Protein AF-A0A1L9X8G7-F1 (afdb_monomer_lite)

Sequence (152 aa):
MNAAVVTDSTLQLAQDLVKEVEANWRTSLSERKSDVQTVVYNLAALSSGIFAPPSMKIGLPYNKNLAVTAEGCYLPTKLLLESFANLFQAGHHPVFKTGQFGIYDPKADRGRMSLGQKFNEDKLILLPILPEFACSIRSASTCLPRMSSLGA

Foldseek 3Di:
DPDPVVVVVVVVVVVVVVVVCVVCVVVVCPPPPCDPLNVQLVVVCVVVVHDWCAPVVLPGNIDPVCLVSNVVSVVLVVVLVVVVVVQDDVPDQDADDQQPLHAADPPDDLVPDDPSVVSSNVCNVPVNCVSVVVVVVVVVVVVPPPCPDDDD

Structure (mmCIF, N/CA/C/O backbone):
data_AF-A0A1L9X8G7-F1
#
_entry.id   AF-A0A1L9X8G7-F1
#
loop_
_atom_site.group_PDB
_atom_site.id
_atom_site.type_symbol
_atom_site.label_atom_id
_atom_site.label_alt_id
_atom_site.label_comp_id
_atom_site.label_asym_id
_atom_site.label_entity_id
_atom_site.label_seq_id
_atom_site.pdbx_PDB_ins_code
_atom_site.Cartn_x
_atom_site.Cartn_y
_atom_site.Cartn_z
_atom_site.occupancy
_atom_site.B_iso_or_equiv
_atom_site.auth_seq_id
_atom_site.auth_comp_id
_atom_site.auth_asym_id
_atom_site.auth_atom_id
_atom_site.pdbx_PDB_model_num
ATOM 1 N N . MET A 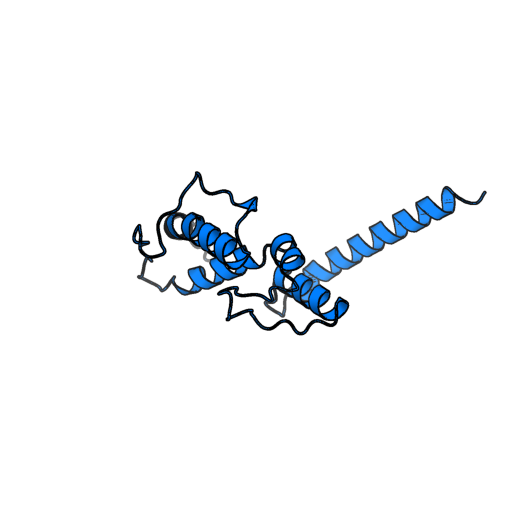1 1 ? 45.427 -10.512 10.188 1.00 50.41 1 MET A N 1
ATOM 2 C CA . MET A 1 1 ? 44.281 -9.568 10.123 1.00 50.41 1 MET A CA 1
ATOM 3 C C . MET A 1 1 ? 43.811 -9.510 8.674 1.00 50.41 1 MET A C 1
ATOM 5 O O . MET A 1 1 ? 44.703 -9.657 7.852 1.00 50.41 1 MET A O 1
ATOM 9 N N . ASN A 1 2 ? 42.502 -9.375 8.361 1.00 55.25 2 ASN A N 1
ATOM 10 C CA . ASN A 1 2 ? 41.996 -8.602 7.184 1.00 55.25 2 ASN A CA 1
ATOM 11 C C . ASN A 1 2 ? 40.632 -8.962 6.548 1.00 55.25 2 ASN A C 1
ATOM 13 O O . ASN A 1 2 ? 40.281 -8.325 5.565 1.00 55.25 2 ASN A O 1
ATOM 17 N N . ALA A 1 3 ? 39.804 -9.866 7.077 1.00 55.62 3 ALA A N 1
ATOM 18 C CA . ALA A 1 3 ? 38.427 -10.010 6.558 1.00 55.62 3 ALA A CA 1
ATOM 19 C C . ALA A 1 3 ? 37.375 -9.705 7.628 1.00 55.62 3 ALA A C 1
ATOM 21 O O . ALA A 1 3 ? 36.616 -8.755 7.487 1.00 55.62 3 ALA A O 1
ATOM 22 N N . ALA A 1 4 ? 37.418 -10.423 8.755 1.00 56.62 4 ALA A N 1
ATOM 23 C CA . ALA A 1 4 ? 36.431 -10.281 9.828 1.00 56.62 4 ALA A CA 1
ATOM 24 C C . ALA A 1 4 ? 36.348 -8.856 10.413 1.00 56.62 4 ALA A C 1
ATOM 26 O O . ALA A 1 4 ? 35.256 -8.333 10.582 1.00 56.62 4 ALA A O 1
ATOM 27 N N . VAL A 1 5 ? 37.491 -8.194 10.639 1.00 59.22 5 VAL A N 1
ATOM 28 C CA . VAL A 1 5 ? 37.543 -6.814 11.173 1.00 59.22 5 VAL A CA 1
ATOM 29 C C . VAL A 1 5 ? 36.962 -5.793 10.183 1.00 59.22 5 VAL A C 1
ATOM 31 O O . VAL A 1 5 ? 36.305 -4.837 10.588 1.00 59.22 5 VAL A O 1
ATOM 34 N N . VAL A 1 6 ? 37.171 -6.008 8.878 1.00 65.00 6 VAL A N 1
ATOM 35 C CA . VAL A 1 6 ? 36.641 -5.136 7.815 1.00 65.00 6 VAL A CA 1
ATOM 36 C C . VAL A 1 6 ? 35.128 -5.318 7.689 1.00 65.00 6 VAL A C 1
ATOM 38 O O . VAL A 1 6 ? 34.400 -4.335 7.561 1.00 65.00 6 VAL A O 1
ATOM 41 N N . THR A 1 7 ? 34.637 -6.557 7.786 1.00 71.88 7 THR A N 1
ATOM 42 C CA . THR A 1 7 ? 33.200 -6.863 7.761 1.00 71.88 7 THR A CA 1
ATOM 43 C C . THR A 1 7 ? 32.470 -6.292 8.974 1.00 71.88 7 THR A C 1
ATOM 45 O O . THR A 1 7 ? 31.405 -5.708 8.804 1.00 71.88 7 THR A O 1
ATOM 48 N N . ASP A 1 8 ? 33.059 -6.390 10.167 1.00 76.06 8 ASP A N 1
ATOM 49 C CA . ASP A 1 8 ? 32.482 -5.855 11.406 1.00 76.06 8 ASP A CA 1
ATOM 50 C C . ASP A 1 8 ? 32.405 -4.321 11.374 1.00 76.06 8 ASP A C 1
ATOM 52 O O . ASP A 1 8 ? 31.355 -3.735 11.625 1.00 76.06 8 ASP A O 1
ATOM 56 N N . SER A 1 9 ? 33.469 -3.664 10.896 1.00 81.25 9 SER A N 1
ATOM 57 C CA . SER A 1 9 ? 33.484 -2.205 10.713 1.00 81.25 9 SER A CA 1
ATOM 58 C C . SER A 1 9 ? 32.465 -1.735 9.665 1.00 81.25 9 SER A C 1
ATOM 60 O O . SER A 1 9 ? 31.823 -0.701 9.834 1.00 81.25 9 SER A O 1
ATOM 62 N N . THR A 1 10 ? 32.283 -2.502 8.583 1.00 79.94 10 THR A N 1
ATOM 63 C CA . THR A 1 10 ? 31.298 -2.189 7.530 1.00 79.94 10 THR A CA 1
ATOM 64 C C . THR A 1 10 ? 29.867 -2.368 8.037 1.00 79.94 10 THR A C 1
ATOM 66 O O . THR A 1 10 ? 28.997 -1.551 7.739 1.00 79.94 10 THR A O 1
ATOM 69 N N . LEU A 1 11 ? 29.619 -3.418 8.823 1.00 79.50 11 LEU A N 1
ATOM 70 C CA . LEU A 1 11 ? 28.320 -3.667 9.439 1.00 79.50 11 LEU A CA 1
ATOM 71 C C . LEU A 1 11 ? 27.980 -2.582 10.464 1.00 79.50 11 LEU A C 1
ATOM 73 O O . LEU A 1 11 ? 26.856 -2.083 10.467 1.00 79.50 11 LEU A O 1
ATOM 77 N N . GLN A 1 12 ? 28.948 -2.188 11.289 1.00 86.25 12 GLN A N 1
ATOM 78 C CA . GLN A 1 12 ? 28.764 -1.138 12.282 1.00 86.25 12 GLN A CA 1
ATOM 79 C C . GLN A 1 12 ? 28.489 0.217 11.622 1.00 86.25 12 GLN A C 1
ATOM 81 O O . GLN A 1 12 ? 27.526 0.884 11.989 1.00 86.25 12 GLN A O 1
ATOM 86 N N . LEU A 1 13 ? 29.220 0.556 10.556 1.00 88.06 13 LEU A N 1
ATOM 87 C CA . LEU A 1 13 ? 28.935 1.740 9.745 1.00 88.06 13 LEU A CA 1
ATOM 88 C C . LEU A 1 13 ? 27.515 1.709 9.160 1.00 88.06 13 LEU A C 1
ATOM 90 O O . LEU A 1 13 ? 26.805 2.709 9.213 1.00 88.06 13 LEU A O 1
ATOM 94 N N . ALA A 1 14 ? 27.077 0.568 8.619 1.00 79.94 14 ALA A N 1
ATOM 95 C CA . ALA A 1 14 ? 25.725 0.435 8.083 1.00 79.94 14 ALA A CA 1
ATOM 96 C C . ALA A 1 14 ? 24.655 0.633 9.172 1.00 79.94 14 ALA A C 1
ATOM 98 O O . ALA A 1 14 ? 23.648 1.298 8.935 1.00 79.94 14 ALA A O 1
ATOM 99 N N . GLN A 1 15 ? 24.877 0.094 10.373 1.00 81.69 15 GLN A N 1
ATOM 100 C CA . GLN A 1 15 ? 23.972 0.273 11.510 1.00 81.69 15 GLN A CA 1
ATOM 101 C C . GLN A 1 15 ? 23.929 1.725 11.993 1.00 81.69 15 GLN A C 1
ATOM 103 O O . GLN A 1 15 ? 22.849 2.229 12.306 1.00 81.69 15 GLN A O 1
ATOM 108 N N . ASP A 1 16 ? 25.075 2.397 12.036 1.00 87.81 16 ASP A N 1
ATOM 109 C CA . ASP A 1 16 ? 25.168 3.787 12.473 1.00 87.81 16 ASP A CA 1
ATOM 110 C C . ASP A 1 16 ? 24.510 4.733 11.459 1.00 87.81 16 ASP A C 1
ATOM 112 O O . ASP A 1 16 ? 23.737 5.602 11.861 1.00 87.81 16 ASP A O 1
ATOM 116 N N . LEU A 1 17 ? 24.677 4.483 10.154 1.00 81.12 17 LEU A N 1
ATOM 117 C CA . LEU A 1 17 ? 23.962 5.205 9.094 1.00 81.12 17 LEU A CA 1
ATOM 118 C C . LEU A 1 17 ? 22.440 5.046 9.214 1.00 81.12 17 LEU A C 1
ATOM 120 O O . LEU A 1 17 ? 21.702 6.021 9.080 1.00 81.12 17 LEU A O 1
ATOM 124 N N . VAL A 1 18 ? 21.949 3.833 9.494 1.00 78.75 18 VAL A N 1
ATOM 125 C CA . VAL A 1 18 ? 20.508 3.595 9.687 1.00 78.75 18 VAL A CA 1
ATOM 126 C C . VAL A 1 18 ? 19.982 4.365 10.901 1.00 78.75 18 VAL A C 1
ATOM 128 O O . VAL A 1 18 ? 18.944 5.020 10.800 1.00 78.75 18 VAL A O 1
ATOM 131 N N . LYS A 1 19 ? 20.702 4.335 12.030 1.00 80.69 19 LYS A N 1
ATOM 132 C CA . LYS A 1 19 ? 20.318 5.064 13.251 1.00 80.69 19 LYS A CA 1
ATOM 133 C C . LYS A 1 19 ? 20.313 6.576 13.044 1.00 80.69 19 LYS A C 1
ATOM 135 O O . LYS A 1 19 ? 19.410 7.252 13.534 1.00 80.69 19 LYS A O 1
ATOM 140 N N . GLU A 1 20 ? 21.300 7.107 12.327 1.00 80.62 20 GLU A N 1
ATOM 141 C CA . GLU A 1 20 ? 21.391 8.534 12.020 1.00 80.62 20 GLU A CA 1
ATOM 142 C C . GLU A 1 20 ? 20.217 8.986 11.147 1.00 80.62 20 GLU A C 1
ATOM 144 O O . GLU A 1 20 ? 19.549 9.975 11.463 1.00 80.62 20 GLU A O 1
ATOM 149 N N . VAL A 1 21 ? 19.906 8.219 10.095 1.00 76.31 21 VAL A N 1
ATOM 150 C CA . VAL A 1 21 ? 18.748 8.483 9.236 1.00 76.31 21 VAL A CA 1
ATOM 151 C C . VAL A 1 21 ? 17.456 8.431 10.050 1.00 76.31 21 VAL A C 1
ATOM 153 O O . VAL A 1 21 ? 16.648 9.342 9.921 1.00 76.31 21 VAL A O 1
ATOM 156 N N . GLU A 1 22 ? 17.259 7.441 10.925 1.00 72.44 22 GLU A N 1
ATOM 157 C CA . GLU A 1 22 ? 16.056 7.330 11.767 1.00 72.44 22 GLU A CA 1
ATOM 158 C C . GLU A 1 22 ? 15.913 8.500 12.761 1.00 72.44 22 GLU A C 1
ATOM 160 O O . GLU A 1 22 ? 14.814 9.029 12.959 1.00 72.44 22 GLU A O 1
ATOM 165 N N . ALA A 1 23 ? 17.013 8.933 13.381 1.00 74.50 23 ALA A N 1
ATOM 166 C CA . ALA A 1 23 ? 17.011 10.051 14.320 1.00 74.50 23 ALA A CA 1
ATOM 167 C C . ALA A 1 23 ? 16.683 11.378 13.619 1.00 74.50 23 ALA A C 1
ATOM 169 O O . ALA A 1 23 ? 15.847 12.145 14.100 1.00 74.50 23 ALA A O 1
ATOM 170 N N . ASN A 1 24 ? 17.291 11.614 12.455 1.00 72.12 24 ASN A N 1
ATOM 171 C CA . ASN A 1 24 ? 17.054 12.805 11.642 1.00 72.12 24 ASN A CA 1
ATOM 172 C C . ASN A 1 24 ? 15.654 12.782 10.999 1.00 72.12 24 ASN A C 1
ATOM 174 O O . ASN A 1 24 ? 14.986 13.805 10.862 1.00 72.12 24 ASN A O 1
ATOM 178 N N . TRP A 1 25 ? 15.150 11.593 10.673 1.00 66.31 25 TRP A N 1
ATOM 179 C CA . TRP A 1 25 ? 13.800 11.388 10.161 1.00 66.31 25 TRP A CA 1
ATOM 180 C C . TRP A 1 25 ? 12.723 11.886 11.133 1.00 66.31 25 TRP A C 1
ATOM 182 O O . TRP A 1 25 ? 11.787 12.581 10.733 1.00 66.31 25 TRP A O 1
ATOM 192 N N . ARG A 1 26 ? 12.856 11.559 12.426 1.00 60.03 26 ARG A N 1
ATOM 193 C CA . ARG A 1 26 ? 11.886 11.959 13.461 1.00 60.03 26 ARG A CA 1
A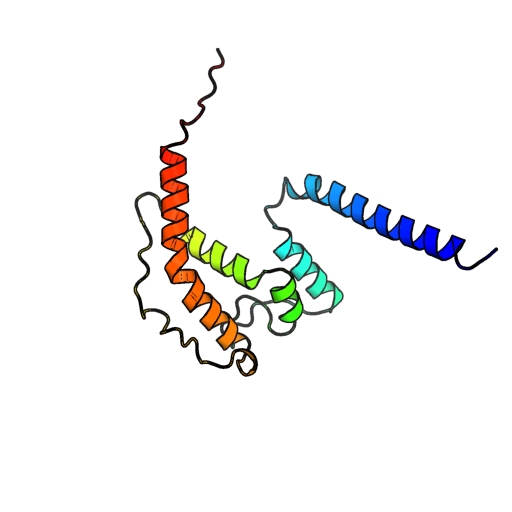TOM 194 C C . ARG A 1 26 ? 11.826 13.472 13.684 1.00 60.03 26 ARG A C 1
ATOM 196 O O . ARG A 1 26 ? 10.774 13.972 14.069 1.00 60.03 26 ARG A O 1
ATOM 203 N N . THR A 1 27 ? 12.921 14.194 13.452 1.00 65.56 27 THR A N 1
ATOM 204 C CA . THR A 1 27 ? 13.015 15.642 13.700 1.00 65.56 27 THR A CA 1
ATOM 205 C C . THR A 1 27 ? 12.704 16.485 12.461 1.00 65.56 27 THR A C 1
ATOM 207 O O . THR A 1 27 ? 12.142 17.570 12.589 1.00 65.56 27 THR A O 1
ATOM 210 N N . SER A 1 28 ? 13.004 15.985 11.260 1.00 59.00 28 SER A N 1
ATOM 211 C CA . SER A 1 28 ? 12.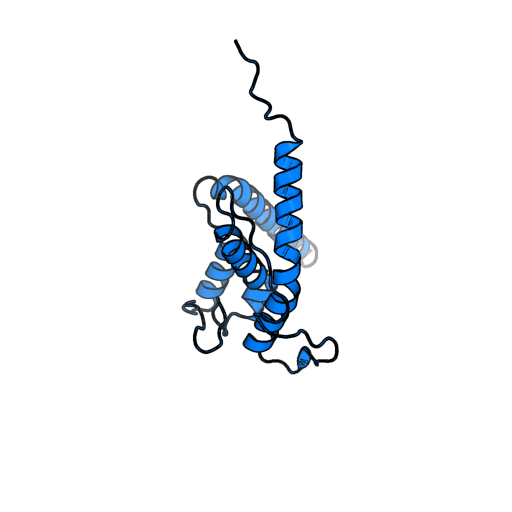846 16.723 9.995 1.00 59.00 28 SER A CA 1
ATOM 212 C C . SER A 1 28 ? 11.418 16.740 9.428 1.00 59.00 28 SER A C 1
ATOM 214 O O . SER A 1 28 ? 11.054 17.679 8.719 1.00 59.00 28 SER A O 1
ATOM 216 N N . LEU A 1 29 ? 10.567 15.760 9.759 1.00 54.34 29 LEU A N 1
ATOM 217 C CA . LEU A 1 29 ? 9.178 15.711 9.267 1.00 54.34 29 LEU A CA 1
ATOM 218 C C . LEU A 1 29 ? 8.206 16.678 9.966 1.00 54.34 29 LEU A C 1
ATOM 220 O O . LEU A 1 29 ? 7.043 16.761 9.572 1.00 54.34 29 LEU A O 1
ATOM 224 N N . SER A 1 30 ? 8.661 17.419 10.979 1.00 52.00 30 SER A N 1
ATOM 225 C CA . SER A 1 30 ? 7.812 18.331 11.759 1.00 52.00 30 SER A CA 1
ATOM 226 C C . SER A 1 30 ? 7.199 19.467 10.915 1.00 52.00 30 SER A C 1
ATOM 228 O O . SER A 1 30 ? 6.139 19.985 11.261 1.00 52.00 30 SER A O 1
ATOM 230 N N . GLU A 1 31 ? 7.799 19.829 9.771 1.00 52.88 31 GLU A N 1
ATOM 231 C CA . GLU A 1 31 ? 7.359 20.994 8.979 1.00 52.88 31 GLU A CA 1
ATOM 232 C C . GLU A 1 31 ? 6.697 20.669 7.628 1.00 52.88 31 GLU A C 1
ATOM 234 O O . GLU A 1 31 ? 5.934 21.485 7.104 1.00 52.88 31 GLU A O 1
ATOM 239 N N . ARG A 1 32 ? 6.901 19.470 7.059 1.00 49.59 32 ARG A N 1
ATOM 240 C CA . ARG A 1 32 ? 6.155 19.007 5.874 1.00 49.59 32 ARG A CA 1
ATOM 241 C C . ARG A 1 32 ? 5.399 17.731 6.202 1.00 49.59 32 ARG A C 1
ATOM 243 O O . ARG A 1 32 ? 6.000 16.704 6.482 1.00 49.59 32 ARG A O 1
ATOM 250 N N . LYS A 1 33 ? 4.075 17.776 6.029 1.00 55.41 33 LYS A N 1
ATOM 251 C CA . LYS A 1 33 ? 3.116 16.651 6.092 1.00 55.41 33 LYS A CA 1
ATOM 252 C C . LYS A 1 33 ? 3.398 15.487 5.112 1.00 55.41 33 LYS A C 1
ATOM 254 O O . LYS A 1 33 ? 2.489 14.731 4.779 1.00 55.41 33 LYS A O 1
ATOM 259 N N . SER A 1 34 ? 4.602 15.350 4.563 1.00 58.09 34 SER A N 1
ATOM 260 C CA . SER A 1 34 ? 4.944 14.245 3.673 1.00 58.09 34 SER A CA 1
ATOM 261 C C . SER A 1 34 ? 5.281 13.016 4.507 1.00 58.09 34 SER A C 1
ATOM 263 O O . SER A 1 34 ? 6.414 12.860 4.944 1.00 58.09 34 SER A O 1
ATOM 265 N N . ASP A 1 35 ? 4.292 12.157 4.731 1.00 70.75 35 ASP A N 1
ATOM 266 C CA . ASP A 1 35 ? 4.483 10.888 5.433 1.00 70.75 35 ASP A CA 1
ATOM 267 C C . ASP A 1 35 ? 5.529 9.984 4.734 1.00 70.75 35 ASP A C 1
ATOM 269 O O . ASP A 1 35 ? 5.737 10.047 3.516 1.00 70.75 35 ASP A O 1
ATOM 273 N N . VAL A 1 36 ? 6.200 9.157 5.541 1.00 74.88 36 VAL A N 1
ATOM 274 C CA . VAL A 1 36 ? 7.335 8.277 5.212 1.00 74.88 36 VAL A CA 1
ATOM 275 C C . VAL A 1 36 ? 7.108 7.486 3.944 1.00 74.88 36 VAL A C 1
ATOM 277 O O . VAL A 1 36 ? 7.978 7.414 3.081 1.00 74.88 36 VAL A O 1
ATOM 280 N N . GLN A 1 37 ? 5.905 6.958 3.792 1.00 81.19 37 GLN A N 1
ATOM 281 C CA . GLN A 1 37 ? 5.534 6.112 2.668 1.00 81.19 37 GLN A CA 1
ATOM 282 C C . GLN A 1 37 ? 5.626 6.875 1.338 1.00 81.19 37 GLN A C 1
ATOM 284 O O . GLN A 1 37 ? 6.097 6.338 0.337 1.00 81.19 37 GLN A O 1
ATOM 289 N N . THR A 1 38 ? 5.246 8.159 1.330 1.00 80.94 38 THR A N 1
ATOM 290 C CA . THR A 1 38 ? 5.345 9.028 0.149 1.00 80.94 38 THR A CA 1
ATOM 291 C C . THR A 1 38 ? 6.791 9.389 -0.160 1.00 80.94 38 THR A C 1
ATOM 293 O O . THR A 1 38 ? 7.185 9.397 -1.323 1.00 80.94 38 THR A O 1
ATOM 296 N N . VAL A 1 39 ? 7.597 9.670 0.861 1.00 81.88 39 VAL A N 1
ATOM 297 C CA . VAL A 1 39 ? 9.009 10.019 0.671 1.00 81.88 39 VAL A CA 1
ATOM 298 C C . VAL A 1 39 ? 9.806 8.824 0.149 1.00 81.88 39 VAL A C 1
ATOM 300 O O . VAL A 1 39 ? 10.528 8.975 -0.832 1.00 81.88 39 VAL A O 1
ATOM 303 N N . VAL A 1 40 ? 9.641 7.639 0.745 1.00 82.88 40 VAL A N 1
ATOM 304 C CA . VAL A 1 40 ? 10.333 6.416 0.308 1.00 82.88 40 VAL A CA 1
ATOM 305 C C . VAL A 1 40 ? 9.932 6.056 -1.123 1.00 82.88 40 VAL A C 1
ATOM 307 O O . VAL A 1 40 ? 10.797 5.771 -1.950 1.00 82.88 40 VAL A O 1
ATOM 310 N N . TYR A 1 41 ? 8.642 6.151 -1.454 1.00 85.75 41 TYR A N 1
ATOM 311 C CA . TYR A 1 41 ? 8.168 5.925 -2.819 1.00 85.75 41 TYR A CA 1
ATOM 312 C C . TYR A 1 41 ? 8.766 6.924 -3.823 1.00 85.75 41 TYR A C 1
ATOM 314 O O . TYR A 1 41 ? 9.237 6.524 -4.888 1.00 85.75 41 TYR A O 1
ATOM 322 N N . ASN A 1 42 ? 8.799 8.216 -3.482 1.00 83.56 42 ASN A N 1
ATOM 323 C CA . ASN A 1 42 ? 9.371 9.249 -4.349 1.00 83.56 42 ASN A CA 1
ATOM 324 C C . ASN A 1 42 ? 10.884 9.078 -4.524 1.00 83.56 42 ASN A C 1
ATOM 326 O O . ASN A 1 42 ? 11.393 9.245 -5.630 1.00 83.56 42 ASN A O 1
ATOM 330 N N . LEU A 1 43 ? 11.602 8.710 -3.463 1.00 83.62 43 LEU A N 1
ATOM 331 C CA . LEU A 1 43 ? 13.033 8.430 -3.536 1.00 83.62 43 LEU A CA 1
ATOM 332 C C . LEU A 1 43 ? 13.309 7.234 -4.451 1.00 83.62 43 LEU A C 1
ATOM 334 O O . LEU A 1 43 ? 14.168 7.313 -5.321 1.00 83.62 43 LEU A O 1
ATOM 338 N N . ALA A 1 44 ? 12.543 6.153 -4.316 1.00 85.19 44 ALA A N 1
ATOM 339 C CA . ALA A 1 44 ? 12.668 4.991 -5.188 1.00 85.19 44 ALA A CA 1
ATOM 340 C C . ALA A 1 44 ? 12.346 5.317 -6.657 1.00 85.19 44 ALA A C 1
ATOM 342 O O . ALA A 1 44 ? 13.012 4.806 -7.560 1.00 85.19 44 ALA A O 1
ATOM 343 N N . ALA A 1 45 ? 11.371 6.198 -6.905 1.00 85.88 45 ALA A N 1
ATOM 344 C CA . ALA A 1 45 ? 11.067 6.700 -8.241 1.00 85.88 45 ALA A CA 1
ATOM 345 C C . ALA A 1 45 ? 12.259 7.456 -8.850 1.00 85.88 45 ALA A C 1
ATOM 347 O O . ALA A 1 45 ? 12.651 7.171 -9.983 1.00 85.88 45 ALA A O 1
ATOM 348 N N . LEU A 1 46 ? 12.871 8.359 -8.074 1.00 85.12 46 LEU A N 1
ATOM 349 C CA . LEU A 1 46 ? 14.051 9.125 -8.481 1.00 85.12 46 LEU A CA 1
ATOM 350 C C . LEU A 1 46 ? 15.255 8.217 -8.745 1.00 85.12 46 LEU A C 1
ATOM 352 O O . LEU A 1 46 ? 15.861 8.313 -9.809 1.00 85.12 46 LEU A O 1
ATOM 356 N N . SER A 1 47 ? 15.558 7.296 -7.828 1.00 83.56 47 SER A N 1
ATOM 357 C CA . SER A 1 47 ? 16.668 6.343 -7.966 1.00 83.56 47 SER A CA 1
ATOM 358 C C . SER A 1 47 ? 16.504 5.408 -9.165 1.00 83.56 47 SER A C 1
ATOM 360 O O . SER A 1 47 ? 17.492 4.948 -9.727 1.00 83.56 47 SER A O 1
ATOM 362 N N . SER A 1 48 ? 15.263 5.149 -9.583 1.00 81.69 48 SER A N 1
ATOM 363 C CA . SER A 1 48 ? 14.957 4.333 -10.763 1.00 81.69 48 SER A CA 1
ATOM 364 C C . SER A 1 48 ? 14.867 5.152 -12.059 1.00 81.69 48 SER A C 1
ATOM 366 O O . SER A 1 48 ? 14.629 4.579 -13.119 1.00 81.69 48 SER A O 1
ATOM 368 N N . GLY A 1 49 ? 15.002 6.484 -11.998 1.00 81.50 49 GLY A N 1
ATOM 369 C CA . GLY A 1 49 ? 14.823 7.379 -13.148 1.00 81.50 49 GLY A CA 1
ATOM 370 C C . GLY A 1 49 ? 13.388 7.421 -13.693 1.00 81.50 49 GLY A C 1
ATOM 371 O O . GLY A 1 49 ? 13.171 7.787 -14.848 1.00 81.50 49 GLY A O 1
ATOM 372 N N . ILE A 1 50 ? 12.395 7.022 -12.892 1.00 81.81 50 ILE A N 1
ATOM 373 C CA . ILE A 1 50 ? 10.995 6.909 -13.309 1.00 81.81 50 ILE A CA 1
ATOM 374 C C . ILE A 1 50 ? 10.226 8.146 -12.848 1.00 81.81 50 ILE A C 1
ATOM 376 O O . ILE A 1 50 ? 10.107 8.423 -11.657 1.00 81.81 50 ILE A O 1
ATOM 380 N N . PHE A 1 51 ? 9.612 8.856 -13.795 1.00 72.69 51 PHE A N 1
ATOM 381 C CA . PHE A 1 51 ? 8.602 9.863 -13.474 1.00 72.69 51 PHE A CA 1
ATOM 382 C C . PHE A 1 51 ? 7.342 9.161 -12.938 1.00 72.69 51 PHE A C 1
ATOM 384 O O . PHE A 1 51 ? 6.856 8.208 -13.553 1.00 72.69 51 PHE A O 1
ATOM 391 N N . ALA A 1 52 ? 6.809 9.597 -11.792 1.00 70.88 52 ALA A N 1
ATOM 392 C CA . ALA A 1 52 ? 5.829 8.823 -11.018 1.00 70.88 52 ALA A CA 1
ATOM 393 C C . ALA A 1 52 ? 4.379 9.367 -11.010 1.00 70.88 52 ALA A C 1
ATOM 395 O O . ALA A 1 52 ? 3.768 9.402 -9.940 1.00 70.88 52 ALA A O 1
ATOM 396 N N . PRO A 1 53 ? 3.765 9.762 -12.147 1.00 78.62 53 PRO A N 1
ATOM 397 C CA . PRO A 1 53 ? 2.350 10.093 -12.146 1.00 78.62 53 PRO A CA 1
ATOM 398 C C . PRO A 1 53 ? 1.502 8.818 -11.947 1.00 78.62 53 PRO A C 1
ATOM 400 O O . PRO A 1 53 ? 1.916 7.723 -12.355 1.00 78.62 53 PRO A O 1
ATOM 403 N N . PRO A 1 54 ? 0.301 8.933 -11.350 1.00 80.19 54 PRO A N 1
ATOM 404 C CA . PRO A 1 54 ? -0.620 7.812 -11.189 1.00 80.19 54 PRO A CA 1
ATOM 405 C C . PRO A 1 54 ? -0.965 7.128 -12.516 1.00 80.19 54 PRO A C 1
ATOM 407 O O . PRO A 1 54 ? -1.179 7.776 -13.544 1.00 80.19 54 PRO A O 1
ATOM 410 N N . SER A 1 55 ? -1.083 5.800 -12.503 1.00 82.25 55 SER A N 1
ATOM 411 C CA . SER A 1 55 ? -1.501 5.021 -13.671 1.00 82.25 55 SER A CA 1
ATOM 412 C C . SER A 1 55 ? -3.026 5.014 -13.827 1.00 82.25 55 SER A C 1
ATOM 414 O O . SER A 1 55 ? -3.682 3.992 -13.620 1.00 82.25 55 SER A O 1
ATOM 416 N N . MET A 1 56 ? -3.584 6.148 -14.278 1.00 72.62 56 MET A N 1
ATOM 417 C CA . MET A 1 56 ? -5.032 6.328 -14.495 1.00 72.62 56 MET A CA 1
ATOM 418 C C . MET A 1 56 ? -5.644 5.267 -15.421 1.00 72.62 56 MET A C 1
ATOM 420 O O . MET A 1 56 ? -6.745 4.793 -15.165 1.00 72.62 56 MET A O 1
ATOM 424 N N . LYS A 1 57 ? -4.908 4.823 -16.452 1.00 68.94 57 LYS A N 1
ATOM 425 C CA . LYS A 1 57 ? -5.369 3.794 -17.408 1.00 68.94 57 LYS A CA 1
ATOM 426 C C . LYS A 1 57 ? -5.711 2.446 -16.758 1.00 68.94 57 LYS A C 1
ATOM 428 O O . LYS A 1 57 ? -6.433 1.662 -17.356 1.00 68.94 57 LYS A O 1
ATOM 433 N N . ILE A 1 58 ? -5.165 2.164 -15.574 1.00 71.38 58 ILE A N 1
ATOM 434 C CA . ILE A 1 58 ? -5.332 0.891 -14.850 1.00 71.38 58 ILE A CA 1
ATOM 435 C C . ILE A 1 58 ? -6.124 1.121 -13.545 1.00 71.38 58 ILE A C 1
ATOM 437 O O . ILE A 1 58 ? -6.334 0.199 -12.765 1.00 71.38 58 ILE A O 1
ATOM 441 N N . GLY A 1 59 ? -6.572 2.357 -13.282 1.00 77.38 59 GLY A N 1
ATOM 442 C CA . GLY A 1 59 ? -7.267 2.712 -12.042 1.00 77.38 59 GLY A CA 1
ATOM 443 C C . GLY A 1 59 ? -6.385 2.640 -10.789 1.00 77.38 59 GLY A C 1
ATOM 444 O O . GLY A 1 59 ? -6.911 2.550 -9.677 1.00 77.38 59 GLY A O 1
ATOM 445 N N . LEU A 1 60 ? -5.058 2.663 -10.964 1.00 84.25 60 LEU A N 1
ATOM 446 C CA . LEU A 1 60 ? -4.092 2.662 -9.868 1.00 84.25 60 LEU A CA 1
ATOM 447 C C . LEU A 1 60 ? -3.764 4.102 -9.457 1.00 84.25 60 LEU A C 1
ATOM 449 O O . LEU A 1 60 ? -3.476 4.931 -10.326 1.00 84.25 60 LEU A O 1
ATOM 453 N N . PRO A 1 61 ? -3.726 4.403 -8.149 1.00 83.69 61 PRO A N 1
ATOM 454 C CA . PRO A 1 61 ? -3.419 5.741 -7.662 1.00 83.69 61 PRO A CA 1
ATOM 455 C C . PRO A 1 61 ? -1.901 6.016 -7.631 1.00 83.69 61 PRO A C 1
ATOM 457 O O . PRO A 1 61 ? -1.476 7.086 -7.214 1.00 83.69 61 PRO A O 1
ATOM 460 N N . TYR A 1 62 ? -1.084 5.075 -8.114 1.00 86.12 62 TYR A N 1
ATOM 461 C CA . TYR A 1 62 ? 0.375 5.152 -8.228 1.00 86.12 62 TYR A CA 1
ATOM 462 C C . TYR A 1 62 ? 0.844 4.628 -9.595 1.00 86.12 62 TYR A C 1
ATOM 464 O O . TYR A 1 62 ? 0.051 4.122 -10.398 1.00 86.12 62 TYR A O 1
ATOM 472 N N . ASN A 1 63 ? 2.136 4.777 -9.896 1.00 87.06 63 ASN A N 1
ATOM 473 C CA . ASN A 1 63 ? 2.712 4.326 -11.159 1.00 87.06 63 ASN A CA 1
ATOM 474 C C . ASN A 1 63 ? 2.882 2.795 -11.153 1.00 87.06 63 ASN A C 1
ATOM 476 O O . ASN A 1 63 ? 3.548 2.244 -10.279 1.00 87.06 63 ASN A O 1
ATOM 480 N N . LYS A 1 64 ? 2.333 2.106 -12.161 1.00 88.25 64 LYS A N 1
ATOM 481 C CA . LYS A 1 64 ? 2.419 0.642 -12.305 1.00 88.25 64 LYS A CA 1
ATOM 482 C C . LYS A 1 64 ? 3.858 0.108 -12.335 1.00 88.25 64 LYS A C 1
ATOM 484 O O . LYS A 1 64 ? 4.096 -1.008 -11.891 1.00 88.25 64 LYS A O 1
ATOM 489 N N . ASN A 1 65 ? 4.810 0.890 -12.850 1.00 87.31 65 ASN A N 1
ATOM 490 C CA . ASN A 1 65 ? 6.212 0.481 -12.963 1.00 87.31 65 ASN A CA 1
ATOM 491 C C . ASN A 1 65 ? 6.910 0.460 -11.593 1.00 87.31 65 ASN A C 1
ATOM 493 O O . ASN A 1 65 ? 7.942 -0.179 -11.442 1.00 87.31 65 ASN A O 1
ATOM 497 N N . LEU A 1 66 ? 6.327 1.133 -10.598 1.00 87.75 66 LEU A N 1
ATOM 498 C CA . LEU A 1 66 ? 6.794 1.178 -9.215 1.00 87.75 66 LEU A CA 1
ATOM 499 C C . LEU A 1 66 ? 5.883 0.360 -8.288 1.00 87.75 66 LEU A C 1
ATOM 501 O O . LEU A 1 66 ? 5.867 0.593 -7.084 1.00 87.75 66 LEU A O 1
ATOM 505 N N . ALA A 1 67 ? 5.100 -0.583 -8.824 1.00 87.19 67 ALA A N 1
ATOM 506 C CA . ALA A 1 67 ? 4.103 -1.312 -8.043 1.00 87.19 67 ALA A CA 1
ATOM 507 C C . ALA A 1 67 ? 4.707 -2.101 -6.875 1.00 87.19 67 ALA A C 1
ATOM 509 O O . ALA A 1 67 ? 4.167 -2.046 -5.777 1.00 87.19 67 ALA A O 1
ATOM 510 N N . VAL A 1 68 ? 5.855 -2.752 -7.082 1.00 87.88 68 VAL A N 1
ATOM 511 C CA . VAL A 1 68 ? 6.560 -3.495 -6.022 1.00 87.88 68 VAL A CA 1
ATOM 512 C C . VAL A 1 68 ? 6.968 -2.563 -4.881 1.00 87.88 68 VAL A C 1
ATOM 514 O O . VAL A 1 68 ? 6.750 -2.865 -3.713 1.00 87.88 68 VAL A O 1
ATOM 517 N N . THR A 1 69 ? 7.509 -1.391 -5.215 1.00 87.88 69 THR A N 1
ATOM 518 C CA . THR A 1 69 ? 7.870 -0.368 -4.231 1.00 87.88 69 THR A CA 1
ATOM 519 C C . THR A 1 69 ? 6.636 0.188 -3.527 1.00 87.88 69 THR A C 1
ATOM 521 O O . THR A 1 69 ? 6.649 0.342 -2.310 1.00 87.88 69 THR A O 1
ATOM 524 N N . ALA A 1 70 ? 5.569 0.484 -4.273 1.00 87.50 70 ALA A N 1
ATOM 525 C CA . ALA A 1 70 ? 4.324 1.003 -3.720 1.00 87.50 70 ALA A CA 1
ATOM 526 C C . ALA A 1 70 ? 3.716 0.023 -2.708 1.00 87.50 70 ALA A C 1
ATOM 528 O O . ALA A 1 70 ? 3.376 0.435 -1.601 1.00 87.50 70 ALA A O 1
ATOM 529 N N . GLU A 1 71 ? 3.631 -1.262 -3.063 1.00 86.25 71 GLU A N 1
ATOM 530 C CA . GLU A 1 71 ? 3.172 -2.328 -2.167 1.00 86.25 71 GLU A CA 1
ATOM 531 C C . GLU A 1 71 ? 4.082 -2.455 -0.940 1.00 86.25 71 GLU A C 1
ATOM 533 O O . GLU A 1 71 ? 3.586 -2.437 0.184 1.00 86.25 71 GLU A O 1
ATOM 538 N N . GLY A 1 72 ? 5.406 -2.477 -1.131 1.00 84.81 72 GLY A N 1
ATOM 539 C CA . GLY A 1 72 ? 6.373 -2.552 -0.030 1.00 84.81 72 GLY A CA 1
ATOM 540 C C . GLY A 1 72 ? 6.316 -1.363 0.936 1.00 84.81 72 GLY A C 1
ATOM 541 O O . GLY A 1 72 ? 6.632 -1.508 2.113 1.00 84.81 72 GLY A O 1
ATOM 542 N N . CYS A 1 73 ? 5.872 -0.197 0.460 1.00 85.44 73 CYS A N 1
ATOM 543 C CA . CYS A 1 73 ? 5.705 1.011 1.270 1.00 85.44 73 CYS A CA 1
ATOM 544 C C . CYS A 1 73 ? 4.276 1.201 1.799 1.00 85.44 73 CYS A C 1
ATOM 546 O O . CYS A 1 73 ? 3.990 2.255 2.360 1.00 85.44 73 CYS A O 1
ATOM 548 N N . TYR A 1 74 ? 3.362 0.246 1.588 1.00 85.44 74 TYR A N 1
ATOM 549 C CA . TYR A 1 74 ? 1.937 0.374 1.933 1.00 85.44 74 TYR A CA 1
ATOM 550 C C . TYR A 1 74 ? 1.240 1.604 1.320 1.00 85.44 74 TYR A C 1
ATOM 552 O O . TYR A 1 74 ? 0.184 2.042 1.785 1.00 85.44 74 TYR A O 1
ATOM 560 N N . LEU A 1 75 ? 1.789 2.137 0.226 1.00 86.88 75 LEU A N 1
ATOM 561 C CA . LEU A 1 75 ? 1.262 3.321 -0.443 1.00 86.88 75 LEU A CA 1
ATOM 562 C C . LEU A 1 75 ? -0.192 3.146 -0.938 1.00 86.88 75 LEU A C 1
ATOM 564 O O . LEU A 1 75 ? -0.981 4.074 -0.747 1.00 86.88 75 LEU A O 1
ATOM 568 N N . PRO A 1 76 ? -0.604 2.000 -1.530 1.00 86.75 76 PRO A N 1
ATOM 569 C CA . PRO A 1 76 ? -1.993 1.794 -1.948 1.00 86.75 76 PRO A CA 1
ATOM 570 C C . PRO A 1 76 ? -2.974 1.900 -0.774 1.00 86.75 76 PRO A C 1
ATOM 572 O O . PRO A 1 76 ? -4.012 2.552 -0.892 1.00 86.75 76 PRO A O 1
ATOM 575 N N . THR A 1 77 ? -2.621 1.299 0.366 1.00 86.50 77 THR A N 1
ATOM 576 C CA . THR A 1 77 ? -3.426 1.306 1.593 1.00 86.50 77 THR A CA 1
ATOM 577 C C . THR A 1 77 ? -3.572 2.716 2.139 1.00 86.50 77 THR A C 1
ATOM 579 O O . THR A 1 77 ? -4.683 3.152 2.432 1.00 86.50 77 THR A O 1
ATOM 582 N N . LYS A 1 78 ? -2.471 3.467 2.216 1.00 85.12 78 LYS A N 1
ATOM 583 C CA . LYS A 1 78 ? -2.493 4.869 2.633 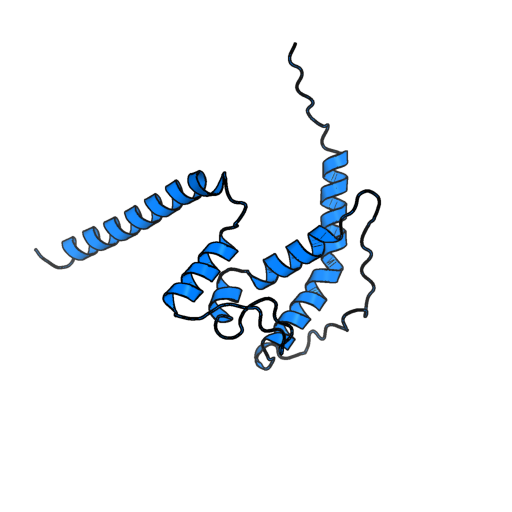1.00 85.12 78 LYS A CA 1
ATOM 584 C C . LYS A 1 78 ? -3.404 5.713 1.762 1.00 85.12 78 LYS A C 1
ATOM 586 O O . LYS A 1 78 ? -4.265 6.407 2.288 1.00 85.12 78 LYS A O 1
ATOM 591 N N . LEU A 1 79 ? -3.243 5.637 0.442 1.00 86.88 79 LEU A N 1
ATOM 592 C CA . LEU A 1 79 ? -4.042 6.433 -0.488 1.00 86.88 79 LEU A CA 1
ATOM 593 C C . LEU A 1 79 ? -5.534 6.105 -0.361 1.00 86.88 79 LEU A C 1
ATOM 595 O O . LEU A 1 79 ? -6.371 7.002 -0.468 1.00 86.88 79 LEU A O 1
ATOM 599 N N . LEU A 1 80 ? -5.878 4.843 -0.085 1.00 86.81 80 LEU A N 1
ATOM 600 C CA . LEU A 1 80 ? -7.254 4.442 0.195 1.00 86.81 80 LEU A CA 1
ATOM 601 C C . LEU A 1 80 ? -7.779 5.064 1.499 1.00 86.81 80 LEU A C 1
ATOM 603 O O . LEU A 1 80 ? -8.879 5.617 1.511 1.00 86.81 80 LEU A O 1
ATOM 607 N N . LEU A 1 81 ? -6.986 5.013 2.572 1.00 84.06 81 LEU A N 1
ATOM 608 C CA . LEU A 1 81 ? -7.334 5.591 3.872 1.00 84.06 81 LEU A CA 1
ATOM 609 C C . LEU A 1 81 ? -7.456 7.117 3.817 1.00 84.06 81 LEU A C 1
ATOM 611 O O . LEU A 1 81 ? -8.417 7.658 4.351 1.00 84.06 81 LEU A O 1
ATOM 615 N N . GLU A 1 82 ? -6.542 7.814 3.143 1.00 83.31 82 GLU A N 1
ATOM 616 C CA . GLU A 1 82 ? -6.603 9.269 2.947 1.00 83.31 82 GLU A CA 1
ATOM 617 C C . GLU A 1 82 ? -7.831 9.671 2.124 1.00 83.31 82 GLU A C 1
ATOM 619 O O . GLU A 1 82 ? -8.535 10.623 2.466 1.00 83.31 82 GLU A O 1
ATOM 624 N N . SER A 1 83 ? -8.136 8.911 1.067 1.00 82.31 83 SER A N 1
ATOM 625 C CA . SER A 1 83 ? -9.338 9.136 0.255 1.00 82.31 83 SER A CA 1
ATOM 626 C C . SER A 1 83 ? -10.609 8.990 1.089 1.00 82.31 83 SER A C 1
ATOM 628 O O . SER A 1 83 ? -11.547 9.768 0.930 1.00 82.31 83 SER A O 1
ATOM 630 N N . PHE A 1 84 ? -10.630 8.017 1.999 1.00 81.12 84 PHE A N 1
ATOM 631 C CA . PHE A 1 84 ? -11.742 7.799 2.913 1.00 81.12 84 PHE A CA 1
ATOM 632 C C . PHE A 1 84 ? -11.801 8.851 4.030 1.00 81.12 84 PHE A C 1
ATOM 634 O O . PHE A 1 84 ? -12.887 9.307 4.379 1.00 81.12 84 PHE A O 1
ATOM 641 N N . ALA A 1 85 ? -10.653 9.304 4.542 1.00 78.88 85 ALA A N 1
ATOM 642 C CA . ALA A 1 85 ? -10.565 10.342 5.566 1.00 78.88 85 ALA A CA 1
ATOM 643 C C . ALA A 1 85 ? -11.275 11.638 5.133 1.00 78.88 85 ALA A C 1
ATOM 645 O O . ALA A 1 85 ? -11.976 12.263 5.926 1.00 78.88 85 ALA A O 1
ATOM 646 N N . ASN A 1 86 ? -11.169 11.989 3.849 1.00 77.50 86 ASN A N 1
ATOM 647 C CA . ASN A 1 86 ? -11.835 13.156 3.265 1.00 77.50 86 ASN A CA 1
ATOM 648 C C . ASN A 1 86 ? -13.373 13.061 3.250 1.00 77.50 86 ASN A C 1
ATOM 650 O O . ASN A 1 86 ? -14.042 14.077 3.059 1.00 77.50 86 ASN A O 1
ATOM 654 N N . LEU A 1 87 ? -13.950 11.871 3.451 1.00 77.25 87 LEU A N 1
ATOM 655 C CA . LEU A 1 87 ? -15.401 11.681 3.551 1.00 77.25 87 LEU A CA 1
ATOM 656 C C . LEU A 1 87 ? -15.947 12.018 4.949 1.00 77.25 87 LEU A C 1
ATOM 658 O O . LEU A 1 87 ? -17.158 12.182 5.103 1.00 77.25 87 LEU A O 1
ATOM 662 N N . PHE A 1 88 ? -15.087 12.148 5.966 1.00 73.44 88 PHE A N 1
ATOM 663 C CA . PHE A 1 88 ? -15.504 12.529 7.315 1.00 73.44 88 PHE A CA 1
ATOM 664 C C . PHE A 1 88 ? -15.726 14.030 7.429 1.00 73.44 88 PHE A C 1
ATOM 666 O O . PHE A 1 88 ? -14.833 14.796 7.781 1.00 73.44 88 PHE A O 1
ATOM 673 N N . GLN A 1 89 ? -16.960 14.448 7.171 1.00 70.75 89 GLN A N 1
ATOM 674 C CA . GLN A 1 89 ? -17.424 15.799 7.469 1.00 70.75 89 GLN A CA 1
ATOM 675 C C . GLN A 1 89 ? -18.180 15.819 8.802 1.00 70.75 89 GLN A C 1
ATOM 677 O O . GLN A 1 89 ? -18.812 14.839 9.201 1.00 70.75 89 GLN A O 1
ATOM 682 N N . ALA A 1 90 ? -18.120 16.943 9.520 1.00 66.00 90 ALA A N 1
ATOM 683 C CA . ALA A 1 90 ? -18.824 17.092 10.790 1.00 66.00 90 ALA A CA 1
ATOM 684 C C . ALA A 1 90 ? -20.336 16.866 10.600 1.00 66.00 90 ALA A C 1
ATOM 686 O O . ALA A 1 90 ? -20.984 17.569 9.832 1.00 66.00 90 ALA A O 1
ATOM 687 N N . GLY A 1 91 ? -20.892 15.871 11.299 1.00 64.19 91 GLY A N 1
ATOM 688 C CA . GLY A 1 91 ? -22.315 15.518 11.210 1.00 64.19 91 GLY A CA 1
ATOM 689 C C . GLY A 1 91 ? -22.678 14.565 10.066 1.00 64.19 91 GLY A C 1
ATOM 690 O O . GLY A 1 91 ? -23.836 14.167 9.975 1.00 64.19 91 GLY A O 1
ATOM 691 N N . HIS A 1 92 ? -21.716 14.144 9.240 1.00 71.44 92 HIS A N 1
ATOM 692 C CA . HIS A 1 92 ? -21.933 13.158 8.186 1.00 71.44 92 HIS A CA 1
ATOM 693 C C . HIS A 1 92 ? -21.173 11.864 8.494 1.00 71.44 92 HIS A C 1
ATOM 695 O O . HIS A 1 92 ? -19.963 11.881 8.716 1.00 71.44 92 HIS A O 1
ATOM 701 N N . HIS A 1 93 ? -21.887 10.738 8.510 1.00 69.44 93 HIS A N 1
ATOM 702 C CA . HIS A 1 93 ? -21.287 9.417 8.680 1.00 69.44 93 HIS A CA 1
ATOM 703 C C . HIS A 1 93 ? -21.358 8.691 7.336 1.00 69.44 93 HIS A C 1
ATOM 705 O O . HIS A 1 93 ? -22.469 8.430 6.865 1.00 69.44 93 HIS A O 1
ATOM 711 N N . PRO A 1 94 ? -20.216 8.388 6.692 1.00 73.25 94 PRO A N 1
ATOM 712 C CA . PRO A 1 94 ? -20.226 7.650 5.441 1.00 73.25 94 PRO A CA 1
ATOM 713 C C . PRO A 1 94 ? -20.800 6.253 5.689 1.00 73.25 94 PRO A C 1
ATOM 715 O O . PRO A 1 94 ? -20.229 5.459 6.432 1.00 73.25 94 PRO A O 1
ATOM 718 N N . VAL A 1 95 ? -21.943 5.956 5.071 1.00 74.12 95 VAL A N 1
ATOM 719 C CA . VAL A 1 95 ? -22.544 4.619 5.095 1.00 74.12 95 VAL A CA 1
ATOM 720 C C . VAL A 1 95 ? -22.059 3.866 3.869 1.00 74.12 95 VAL A C 1
ATOM 722 O O . VAL A 1 95 ? -22.330 4.273 2.737 1.00 74.12 95 VAL A O 1
ATOM 725 N N . PHE A 1 96 ? -21.353 2.760 4.086 1.00 76.75 96 PHE A N 1
ATOM 726 C CA . PHE A 1 96 ? -20.969 1.881 2.993 1.00 76.75 96 PHE A CA 1
ATOM 727 C C . PHE A 1 96 ? -22.177 1.057 2.536 1.00 76.75 96 PHE A C 1
ATOM 729 O O . PHE A 1 96 ? -22.824 0.388 3.341 1.00 76.75 96 PHE A O 1
ATOM 736 N N . LYS A 1 97 ? -22.489 1.096 1.237 1.00 77.62 97 LYS A N 1
ATOM 737 C CA . LYS A 1 97 ? -23.542 0.264 0.644 1.00 77.62 97 LYS A CA 1
ATOM 738 C C . LYS A 1 97 ? -22.928 -0.990 0.038 1.00 77.62 97 LYS A C 1
ATOM 740 O O . LYS A 1 97 ? -22.133 -0.912 -0.901 1.00 77.62 97 LYS A O 1
ATOM 745 N N . THR A 1 98 ? -23.337 -2.148 0.542 1.00 74.88 98 THR A N 1
ATOM 746 C CA . THR A 1 98 ? -22.932 -3.450 0.004 1.00 74.88 98 THR A CA 1
ATOM 747 C C . THR A 1 98 ? -23.239 -3.533 -1.492 1.00 74.88 98 THR A C 1
ATOM 749 O O . THR A 1 98 ? -24.331 -3.175 -1.929 1.00 74.88 98 THR A O 1
ATOM 752 N N . GLY A 1 99 ? -22.267 -3.984 -2.289 1.00 73.31 99 GLY A N 1
ATOM 753 C CA . GLY A 1 99 ? -22.410 -4.128 -3.741 1.00 73.31 99 GLY A CA 1
ATOM 754 C C . GLY A 1 99 ? -22.128 -2.864 -4.562 1.00 73.31 99 GLY A C 1
ATOM 755 O O . GLY A 1 99 ? -22.015 -2.968 -5.779 1.00 73.31 99 GLY A O 1
ATOM 756 N N . GLN A 1 100 ? -21.943 -1.688 -3.945 1.00 76.69 100 GLN A N 1
ATOM 757 C CA . GLN A 1 100 ? -21.706 -0.433 -4.679 1.00 76.69 100 GLN A CA 1
ATOM 758 C C . GLN A 1 100 ? -20.402 -0.437 -5.493 1.00 76.69 100 GLN A C 1
ATOM 760 O O . GLN A 1 100 ? -20.351 0.133 -6.580 1.00 76.69 100 GLN A O 1
ATOM 765 N N . PHE A 1 101 ? -19.355 -1.080 -4.978 1.00 75.31 101 PHE A N 1
ATOM 766 C CA . PHE A 1 101 ? -18.055 -1.194 -5.650 1.00 75.31 101 PHE A CA 1
ATOM 767 C C . PHE A 1 101 ? -17.834 -2.573 -6.293 1.00 75.31 101 PHE A C 1
ATOM 769 O O . PHE A 1 101 ? -16.789 -2.806 -6.899 1.00 75.31 101 PHE A O 1
ATOM 776 N N . GLY A 1 102 ? -18.815 -3.476 -6.168 1.00 83.00 102 GLY A N 1
ATOM 777 C CA . GLY A 1 102 ? -18.736 -4.885 -6.552 1.00 83.00 102 GLY A CA 1
ATOM 778 C C . GLY A 1 102 ? -18.940 -5.841 -5.372 1.00 83.00 102 GLY A C 1
ATOM 779 O O . GLY A 1 102 ? -19.219 -5.423 -4.246 1.00 83.00 102 GLY A O 1
ATOM 780 N N . ILE A 1 103 ? -18.819 -7.138 -5.655 1.00 85.31 103 ILE A N 1
ATOM 781 C CA . ILE A 1 103 ? -18.917 -8.228 -4.679 1.00 85.31 103 ILE A CA 1
ATOM 782 C C . ILE A 1 103 ? -17.549 -8.899 -4.614 1.00 85.31 103 ILE A C 1
ATOM 784 O O . ILE A 1 103 ? -16.986 -9.250 -5.650 1.00 85.31 103 ILE A O 1
ATOM 788 N N . TYR A 1 104 ? -17.013 -9.043 -3.405 1.00 86.75 104 TYR A N 1
ATOM 789 C CA . TYR A 1 104 ? -15.763 -9.759 -3.183 1.00 86.75 104 TYR A CA 1
ATOM 790 C C . TYR A 1 104 ? -15.974 -11.268 -3.377 1.00 86.75 104 TYR A C 1
ATOM 792 O O . TYR A 1 104 ? -16.878 -11.843 -2.768 1.00 86.75 104 TYR A O 1
ATOM 800 N N . ASP A 1 105 ? -15.144 -11.896 -4.212 1.00 88.06 105 ASP A N 1
ATOM 801 C CA . ASP A 1 105 ? -15.121 -13.348 -4.395 1.00 88.06 105 ASP A CA 1
ATOM 802 C C . ASP A 1 105 ? -13.923 -13.952 -3.640 1.00 88.06 105 ASP A C 1
ATOM 804 O O . ASP A 1 105 ? -12.790 -13.859 -4.113 1.00 88.06 105 ASP A O 1
ATOM 808 N N . PRO A 1 106 ? -14.141 -14.617 -2.492 1.00 86.81 106 PRO A N 1
ATOM 809 C CA . PRO A 1 106 ? -13.057 -15.210 -1.712 1.00 86.81 106 PRO A CA 1
ATOM 810 C C . PRO A 1 106 ? -12.385 -16.404 -2.408 1.00 86.81 106 PRO A C 1
ATOM 812 O O . PRO A 1 106 ? -11.347 -16.869 -1.942 1.00 86.81 106 PRO A O 1
ATOM 815 N N . LYS A 1 107 ? -12.973 -16.942 -3.486 1.00 91.00 107 LYS A N 1
ATOM 816 C CA . LYS A 1 107 ? -12.408 -18.065 -4.250 1.00 91.00 107 LYS A CA 1
ATOM 817 C C . LYS A 1 107 ? -11.544 -17.607 -5.420 1.00 91.00 107 LYS A C 1
ATOM 819 O O . LYS A 1 107 ? -10.936 -18.450 -6.083 1.00 91.00 107 LYS A O 1
ATOM 824 N N . ALA A 1 108 ? -11.505 -16.308 -5.699 1.00 89.25 108 ALA A N 1
ATOM 825 C CA . ALA A 1 108 ? -10.746 -15.786 -6.813 1.00 89.25 108 ALA A CA 1
ATOM 826 C C . ALA A 1 108 ? -9.235 -15.935 -6.565 1.00 89.25 108 ALA A C 1
ATOM 828 O O . ALA A 1 108 ? -8.716 -15.661 -5.483 1.00 89.25 108 ALA A O 1
ATOM 829 N N . ASP A 1 109 ? -8.507 -16.381 -7.590 1.00 90.25 109 ASP A N 1
ATOM 830 C CA . ASP A 1 109 ? -7.057 -16.541 -7.506 1.00 90.25 109 ASP A CA 1
ATOM 831 C C . ASP A 1 109 ? -6.362 -15.180 -7.640 1.00 90.25 109 ASP A C 1
ATOM 833 O O . ASP A 1 109 ? -6.107 -14.688 -8.746 1.00 90.25 109 ASP A O 1
ATOM 837 N N . ARG A 1 110 ? -6.017 -14.589 -6.492 1.00 86.88 110 ARG A N 1
ATOM 838 C CA . ARG A 1 110 ? -5.287 -13.316 -6.399 1.00 86.88 110 ARG A CA 1
ATOM 839 C C . ARG A 1 110 ? -3.955 -13.347 -7.155 1.00 86.88 110 ARG A C 1
ATOM 841 O O . ARG A 1 110 ? -3.530 -12.315 -7.673 1.00 86.88 110 ARG A O 1
ATOM 848 N N . GLY A 1 111 ? -3.285 -14.499 -7.262 1.00 88.25 111 GLY A N 1
ATOM 849 C CA . GLY A 1 111 ? -2.004 -14.632 -7.964 1.00 88.25 111 GLY A CA 1
ATOM 850 C C . GLY A 1 111 ? -2.112 -14.337 -9.462 1.00 88.25 111 GLY A C 1
ATOM 851 O O . GLY A 1 111 ? -1.178 -13.799 -10.058 1.00 88.25 111 GLY A O 1
ATOM 852 N N . ARG A 1 112 ? -3.280 -14.608 -10.050 1.00 91.06 112 ARG A N 1
ATOM 853 C CA . ARG A 1 112 ? -3.569 -14.409 -11.479 1.00 91.06 112 ARG A CA 1
ATOM 854 C C . ARG A 1 112 ? -4.154 -13.038 -11.811 1.00 91.06 112 ARG A C 1
ATOM 856 O O . ARG A 1 112 ? -4.379 -12.740 -12.983 1.00 91.06 112 ARG A O 1
ATOM 863 N N . MET A 1 113 ? -4.400 -12.203 -10.806 1.00 89.94 113 MET A N 1
ATOM 864 C CA . MET A 1 113 ? -4.994 -10.886 -10.998 1.00 89.94 113 MET A CA 1
ATOM 865 C C . MET A 1 113 ? -3.980 -9.847 -11.466 1.00 89.94 113 MET A C 1
ATOM 867 O O . MET A 1 113 ? -2.845 -9.782 -10.985 1.00 89.94 113 MET A O 1
ATOM 871 N N . SER A 1 114 ? -4.426 -8.963 -12.358 1.00 89.38 114 SER A N 1
ATOM 872 C CA . SER A 1 114 ? -3.693 -7.738 -12.675 1.00 89.38 114 SER A CA 1
ATOM 873 C C . SER A 1 114 ? -3.610 -6.813 -11.454 1.00 89.38 114 SER A C 1
ATOM 875 O O . SER A 1 114 ? -4.433 -6.882 -10.543 1.00 89.38 114 SER A O 1
ATOM 877 N N . LEU A 1 115 ? -2.644 -5.891 -11.451 1.00 87.75 115 LEU A N 1
ATOM 878 C CA . LEU A 1 115 ? -2.467 -4.919 -10.363 1.00 87.75 115 LEU A CA 1
ATOM 879 C C . LEU A 1 115 ? -3.742 -4.108 -10.076 1.00 87.75 115 LEU A C 1
ATOM 881 O O . LEU A 1 115 ? -4.099 -3.906 -8.921 1.00 87.75 115 LEU A O 1
ATOM 885 N N . GLY A 1 116 ? -4.450 -3.674 -11.125 1.00 86.94 116 GLY A N 1
ATOM 886 C CA . GLY A 1 116 ? -5.710 -2.941 -10.976 1.00 86.94 116 GLY A CA 1
ATOM 887 C C . GLY A 1 116 ? -6.817 -3.791 -10.352 1.00 86.94 116 GLY A C 1
ATOM 888 O O . GLY A 1 116 ? -7.564 -3.296 -9.515 1.00 86.94 116 GLY A O 1
ATOM 889 N N . GLN A 1 117 ? -6.890 -5.079 -10.705 1.00 88.94 117 GLN A N 1
ATOM 890 C CA . GLN A 1 117 ? -7.839 -6.018 -10.098 1.00 88.94 117 GLN A CA 1
ATOM 891 C C . GLN A 1 117 ? -7.521 -6.265 -8.622 1.00 88.94 117 GLN A C 1
ATOM 893 O O . GLN A 1 117 ? -8.426 -6.159 -7.803 1.00 88.94 117 GLN A O 1
ATOM 898 N N . LYS A 1 118 ? -6.247 -6.487 -8.273 1.00 89.19 118 LYS A N 1
ATOM 899 C CA . LYS A 1 118 ? -5.807 -6.631 -6.875 1.00 89.19 118 LYS A CA 1
ATOM 900 C C . LYS A 1 118 ? -6.174 -5.404 -6.045 1.00 89.19 118 LYS A C 1
ATOM 902 O O . LYS A 1 118 ? -6.811 -5.526 -5.007 1.00 89.19 118 LYS A O 1
ATOM 907 N N . PHE A 1 119 ? -5.859 -4.214 -6.556 1.00 89.00 119 PHE A N 1
ATOM 908 C CA . PHE A 1 119 ? -6.213 -2.969 -5.883 1.00 89.00 119 PHE A CA 1
ATOM 909 C C . PHE A 1 119 ? -7.733 -2.793 -5.747 1.00 89.00 119 PHE A C 1
ATOM 911 O O . PHE A 1 119 ? -8.209 -2.222 -4.769 1.00 89.00 119 PHE A O 1
ATOM 918 N N . ASN A 1 120 ? -8.520 -3.280 -6.710 1.00 89.06 120 ASN A N 1
ATOM 919 C CA . ASN A 1 120 ? -9.975 -3.252 -6.610 1.00 89.06 120 ASN A CA 1
ATOM 920 C C . ASN A 1 120 ? -10.510 -4.228 -5.554 1.00 89.06 120 ASN A C 1
ATOM 922 O O . ASN A 1 120 ? -11.417 -3.860 -4.813 1.00 89.06 120 ASN A O 1
ATOM 926 N N . GLU A 1 121 ? -9.946 -5.431 -5.439 1.00 89.44 121 GLU A N 1
ATOM 927 C CA . GLU A 1 121 ? -10.271 -6.338 -4.332 1.00 89.44 121 GLU A CA 1
ATOM 928 C C . GLU A 1 121 ? -9.953 -5.711 -2.977 1.00 89.44 121 GLU A C 1
ATOM 930 O O . GLU A 1 121 ? -10.782 -5.756 -2.072 1.00 89.44 121 GLU A O 1
ATOM 935 N N . ASP A 1 122 ? -8.798 -5.056 -2.848 1.00 88.00 122 ASP A N 1
ATOM 936 C CA . ASP A 1 122 ? -8.415 -4.396 -1.600 1.00 88.00 122 ASP A CA 1
ATOM 937 C C . ASP A 1 122 ? -9.435 -3.307 -1.216 1.00 88.00 122 ASP A C 1
ATOM 939 O O . ASP A 1 122 ? -9.822 -3.204 -0.053 1.00 88.00 122 ASP A O 1
ATOM 943 N N . LYS A 1 123 ? -9.969 -2.549 -2.189 1.00 87.69 123 LYS A N 1
ATOM 944 C CA . LYS A 1 123 ? -11.091 -1.619 -1.947 1.00 87.69 123 LYS A CA 1
ATOM 945 C C . LYS A 1 123 ? -12.352 -2.340 -1.484 1.00 87.69 123 LYS A C 1
ATOM 947 O O . LYS A 1 123 ? -13.002 -1.870 -0.554 1.00 87.69 123 LYS A O 1
ATOM 952 N N . LEU A 1 124 ? -12.714 -3.438 -2.149 1.00 88.75 124 LEU A N 1
ATOM 953 C CA . LEU A 1 124 ? -13.914 -4.218 -1.837 1.00 88.75 124 LEU A CA 1
ATOM 954 C C . LEU A 1 124 ? -13.887 -4.782 -0.418 1.00 88.75 124 LEU A C 1
ATOM 956 O O . LEU A 1 124 ? -14.937 -4.864 0.208 1.00 88.75 124 LEU A O 1
ATOM 960 N N . ILE A 1 125 ? -12.706 -5.150 0.076 1.00 87.25 125 ILE A N 1
ATOM 961 C CA . ILE A 1 125 ? -12.515 -5.686 1.426 1.00 87.25 125 ILE A CA 1
ATOM 962 C C . ILE A 1 125 ? -12.446 -4.559 2.459 1.00 87.25 125 ILE A C 1
ATOM 964 O O . ILE A 1 125 ? -13.070 -4.653 3.512 1.00 87.25 125 ILE A O 1
ATOM 968 N N . LEU A 1 126 ? -11.684 -3.497 2.181 1.00 86.38 126 LEU A N 1
ATOM 969 C CA . LEU A 1 126 ? -11.388 -2.466 3.176 1.00 86.38 126 LEU A CA 1
ATOM 970 C C . LEU A 1 126 ? -12.544 -1.480 3.355 1.00 86.38 126 LEU A C 1
ATOM 972 O O . LEU A 1 126 ? -12.954 -1.230 4.486 1.00 86.38 126 LEU A O 1
ATOM 976 N N . LEU A 1 127 ? -13.105 -0.939 2.268 1.00 84.38 127 LEU A N 1
ATOM 977 C CA . LEU A 1 127 ? -14.123 0.118 2.339 1.00 84.38 127 LEU A CA 1
ATOM 978 C C . LEU A 1 127 ? -15.386 -0.234 3.160 1.00 84.38 127 LEU A C 1
ATOM 980 O O . LEU A 1 127 ? -15.900 0.682 3.802 1.00 84.38 127 LEU A O 1
ATOM 984 N N . PRO A 1 128 ? -15.889 -1.488 3.199 1.00 84.19 128 PRO A N 1
ATOM 985 C CA . PRO A 1 128 ? -16.988 -1.865 4.091 1.00 84.19 128 PRO A CA 1
ATOM 986 C C . PRO A 1 128 ? -16.682 -1.698 5.582 1.00 84.19 128 PRO A C 1
ATOM 988 O O . PRO A 1 128 ? -17.589 -1.399 6.349 1.00 84.19 128 PRO A O 1
ATOM 991 N N . ILE A 1 129 ? -15.423 -1.882 5.991 1.00 83.75 129 ILE A N 1
ATOM 992 C CA . ILE A 1 129 ? -15.024 -1.938 7.407 1.00 83.75 129 ILE A CA 1
ATOM 993 C C . ILE A 1 129 ? -14.603 -0.549 7.918 1.00 83.75 129 ILE A C 1
ATOM 995 O O . ILE A 1 129 ? -14.751 -0.229 9.097 1.00 83.75 129 ILE A O 1
ATOM 999 N N . LEU A 1 130 ? -14.100 0.327 7.040 1.00 82.88 130 LEU A N 1
ATOM 1000 C CA . LEU A 1 130 ? -13.596 1.648 7.439 1.00 82.88 130 LEU A CA 1
ATOM 1001 C C . LEU A 1 130 ? -14.618 2.551 8.175 1.00 82.88 130 LEU A C 1
ATOM 1003 O O . LEU A 1 130 ? -14.203 3.248 9.108 1.00 82.88 130 LEU A O 1
ATOM 1007 N N . PRO A 1 131 ? -15.926 2.572 7.832 1.00 80.06 131 PRO A N 1
ATOM 1008 C CA . PRO A 1 131 ? -16.921 3.331 8.592 1.00 80.06 131 PRO A CA 1
ATOM 1009 C C . PRO A 1 131 ? -17.026 2.919 10.062 1.00 80.06 131 PRO A C 1
ATOM 1011 O O . PRO A 1 131 ? -17.224 3.780 10.920 1.00 80.06 131 PRO A O 1
ATOM 1014 N N . GLU A 1 132 ? -16.863 1.627 10.363 1.00 78.19 132 GLU A N 1
ATOM 1015 C CA . GLU A 1 132 ? -16.928 1.109 11.732 1.00 78.19 132 GLU A CA 1
ATOM 1016 C C . GLU A 1 132 ? -15.760 1.643 12.564 1.00 78.19 132 GLU A C 1
ATOM 1018 O O . GLU A 1 132 ? -15.975 2.220 13.631 1.00 78.19 132 GLU A O 1
ATOM 1023 N N . PHE A 1 133 ? -14.537 1.572 12.025 1.00 75.50 133 PHE A N 1
ATOM 1024 C CA . PHE A 1 133 ? -13.346 2.121 12.678 1.00 75.50 133 PHE A CA 1
ATOM 1025 C C . PHE A 1 133 ? -13.480 3.615 12.973 1.00 75.50 133 PHE A C 1
ATOM 1027 O O . PHE A 1 133 ? -13.123 4.082 14.057 1.00 75.50 133 PHE A O 1
ATOM 1034 N N . ALA A 1 134 ? -14.020 4.383 12.032 1.00 72.38 134 ALA A N 1
ATOM 1035 C CA . ALA A 1 134 ? -14.188 5.813 12.232 1.00 72.38 134 ALA A CA 1
ATOM 1036 C C . ALA A 1 134 ? -15.276 6.161 13.252 1.00 72.38 134 ALA A C 1
ATOM 1038 O O . ALA A 1 134 ? -15.119 7.117 14.016 1.00 72.38 134 ALA A O 1
ATOM 1039 N N . CYS A 1 135 ? -16.351 5.371 13.308 1.00 68.25 135 CYS A N 1
ATOM 1040 C CA . CYS A 1 135 ? -17.347 5.474 14.366 1.00 68.25 135 CYS A CA 1
ATOM 1041 C C . CYS A 1 135 ? -16.704 5.231 15.742 1.00 68.25 135 CYS A C 1
ATOM 1043 O O . CYS A 1 135 ? -16.888 6.047 16.645 1.00 68.25 135 CYS A O 1
ATOM 1045 N N . SER A 1 136 ? -15.868 4.193 15.879 1.00 66.88 136 SER A N 1
ATOM 1046 C CA . SER A 1 136 ? -15.146 3.887 17.125 1.00 66.88 136 SER A CA 1
ATOM 1047 C C . SER A 1 136 ? -14.172 4.990 17.551 1.00 66.88 136 SER A C 1
ATOM 1049 O O . SER A 1 136 ? -14.100 5.332 18.730 1.00 66.88 136 SER A O 1
ATOM 1051 N N . ILE A 1 137 ? -13.437 5.596 16.611 1.00 66.44 137 ILE A N 1
ATOM 1052 C CA . ILE A 1 137 ? -12.527 6.715 16.916 1.00 66.44 1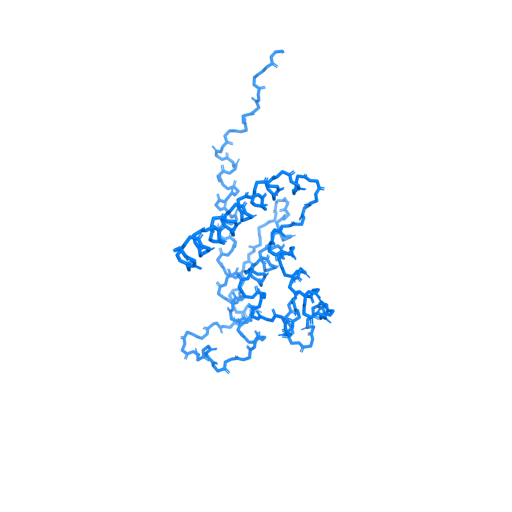37 ILE A CA 1
ATOM 1053 C C . ILE A 1 137 ? -13.320 7.943 17.381 1.00 66.44 137 ILE A C 1
ATOM 1055 O O . ILE A 1 137 ? -12.940 8.608 18.350 1.00 66.44 137 ILE A O 1
ATOM 1059 N N . ARG A 1 138 ? -14.444 8.247 16.722 1.00 61.81 138 ARG A N 1
ATOM 1060 C CA . ARG A 1 138 ? -15.308 9.371 17.097 1.00 61.81 138 ARG A CA 1
ATOM 1061 C C . ARG A 1 138 ? -15.973 9.141 18.452 1.00 61.81 138 ARG A C 1
ATOM 1063 O O . ARG A 1 138 ? -15.965 10.064 19.261 1.00 61.81 138 ARG A O 1
ATOM 1070 N N . SER A 1 139 ? -16.475 7.934 18.730 1.00 59.62 139 SER A N 1
ATOM 1071 C CA . SER A 1 139 ? -17.061 7.595 20.032 1.00 59.62 139 SER A CA 1
ATOM 1072 C C . SER A 1 139 ? -16.022 7.687 21.152 1.00 59.62 139 SER A C 1
ATOM 1074 O O . SER A 1 139 ? -16.301 8.272 22.198 1.00 59.62 139 SER A O 1
ATOM 1076 N N . ALA A 1 140 ? -14.796 7.210 20.907 1.00 58.53 140 ALA A N 1
ATOM 1077 C CA . ALA A 1 140 ? -13.672 7.358 21.828 1.00 58.53 140 ALA A CA 1
ATOM 1078 C C . ALA A 1 140 ? -13.279 8.830 22.044 1.00 58.53 140 ALA A C 1
ATOM 1080 O O . ALA A 1 140 ? -12.959 9.217 23.162 1.00 58.53 140 ALA A O 1
ATOM 1081 N N . SER A 1 141 ? -13.380 9.676 21.015 1.00 52.75 141 SER A N 1
ATOM 1082 C CA . SER A 1 141 ? -13.123 11.122 21.118 1.00 52.75 141 SER A CA 1
ATOM 1083 C C . SER A 1 141 ? -14.221 11.883 21.875 1.00 52.75 141 SER A C 1
ATOM 1085 O O . SER A 1 141 ? -13.950 12.939 22.436 1.00 52.75 141 SER A O 1
ATOM 1087 N N . THR A 1 142 ? -15.451 11.358 21.923 1.00 51.38 142 THR A N 1
ATOM 1088 C CA . THR A 1 142 ? -16.515 11.837 22.828 1.00 51.38 142 THR A CA 1
ATOM 1089 C C . THR A 1 142 ? -16.408 11.278 24.251 1.00 51.38 142 THR A C 1
ATOM 1091 O O . THR A 1 142 ? -16.958 11.883 25.166 1.00 51.38 142 THR A O 1
ATOM 1094 N N . CYS A 1 143 ? -15.706 10.156 24.455 1.00 40.66 143 CYS A N 1
ATOM 1095 C CA . CYS A 1 143 ? -15.462 9.561 25.777 1.00 40.66 143 CYS A CA 1
ATOM 1096 C C . CYS A 1 143 ? -14.131 9.980 26.417 1.00 40.66 143 CYS A C 1
ATOM 1098 O O . CYS A 1 143 ? -13.971 9.818 27.624 1.00 40.66 143 CYS A O 1
ATOM 1100 N N . LEU A 1 144 ? -13.186 10.532 25.657 1.00 34.62 144 LEU A N 1
ATOM 1101 C CA . LEU A 1 144 ? -12.042 11.240 26.217 1.00 34.62 144 LEU A CA 1
ATOM 1102 C C . LEU A 1 144 ? -12.527 12.630 26.639 1.00 34.62 144 LEU A C 1
ATOM 1104 O O . LEU A 1 144 ? -12.864 13.433 25.762 1.00 34.62 144 LEU A O 1
ATOM 1108 N N . PRO A 1 145 ? -12.579 12.955 27.947 1.00 35.31 145 PRO A N 1
ATOM 1109 C CA . PRO A 1 145 ? -12.751 14.338 28.338 1.00 35.31 145 PRO A CA 1
ATOM 1110 C C . PRO A 1 145 ? -11.624 15.106 27.663 1.00 35.31 145 PRO A C 1
ATOM 1112 O O . PRO A 1 145 ? -10.445 14.774 27.808 1.00 35.31 145 PRO A O 1
ATOM 1115 N N . ARG A 1 146 ? -12.003 16.111 26.873 1.00 39.12 146 ARG A N 1
ATOM 1116 C CA . ARG A 1 146 ? -11.091 17.147 26.413 1.00 39.12 146 ARG A CA 1
ATOM 1117 C C . ARG A 1 146 ? -10.396 17.620 27.687 1.00 39.12 146 ARG A C 1
ATOM 1119 O O . ARG A 1 146 ? -11.032 18.269 28.511 1.00 39.12 146 ARG A O 1
ATOM 1126 N N . MET A 1 147 ? -9.139 17.231 27.900 1.00 38.16 147 MET A N 1
ATOM 1127 C CA . MET A 1 147 ? -8.298 17.837 28.925 1.00 38.16 147 MET A CA 1
ATOM 1128 C C . MET A 1 147 ? -8.024 19.255 28.432 1.00 38.16 147 MET A C 1
ATOM 1130 O O . MET A 1 147 ? -6.967 19.566 27.897 1.00 38.16 147 MET A O 1
ATOM 1134 N N . SER A 1 148 ? -9.043 20.109 28.537 1.00 41.06 148 SER A N 1
ATOM 1135 C CA . SER A 1 148 ? -8.861 21.531 28.717 1.00 41.06 148 SER A CA 1
ATOM 1136 C C . SER A 1 148 ? -7.980 21.656 29.945 1.00 41.06 148 SER A C 1
ATOM 1138 O O . SER A 1 148 ? -8.397 21.344 31.060 1.00 41.06 148 SER A O 1
ATOM 1140 N N . SER A 1 149 ? -6.728 22.009 29.686 1.00 41.50 149 SER A N 1
ATOM 1141 C CA . SER A 1 149 ? -5.756 22.427 30.674 1.00 41.50 149 SER A CA 1
ATOM 1142 C C . SER A 1 149 ? -6.426 23.366 31.675 1.00 41.50 149 SER A C 1
ATOM 1144 O O . SER A 1 149 ? -6.798 24.488 31.331 1.00 41.50 149 SER A O 1
ATOM 1146 N N . LEU A 1 150 ? -6.564 22.890 32.912 1.00 42.94 150 LEU A N 1
ATOM 1147 C CA . LEU A 1 150 ? -6.450 23.761 34.069 1.00 42.94 150 LEU A CA 1
ATOM 1148 C C . LEU A 1 150 ? -5.070 24.422 33.997 1.00 42.94 150 LEU A C 1
ATOM 1150 O O . LEU A 1 150 ? -4.056 23.732 33.896 1.00 42.94 150 LEU A O 1
ATOM 1154 N N . GLY A 1 151 ? -5.046 25.742 34.062 1.00 41.59 151 GLY A N 1
ATOM 1155 C CA . GLY A 1 151 ? -3.832 26.534 34.179 1.00 41.59 151 GLY A CA 1
ATOM 1156 C C . GLY A 1 151 ? -4.233 27.994 34.256 1.00 41.59 151 GLY A C 1
ATOM 1157 O O . GLY A 1 151 ? -4.688 28.540 33.258 1.00 41.59 151 GLY A O 1
ATOM 1158 N N . ALA A 1 152 ? -4.171 28.516 35.478 1.00 41.12 152 ALA A N 1
ATOM 1159 C CA . ALA A 1 152 ? -4.543 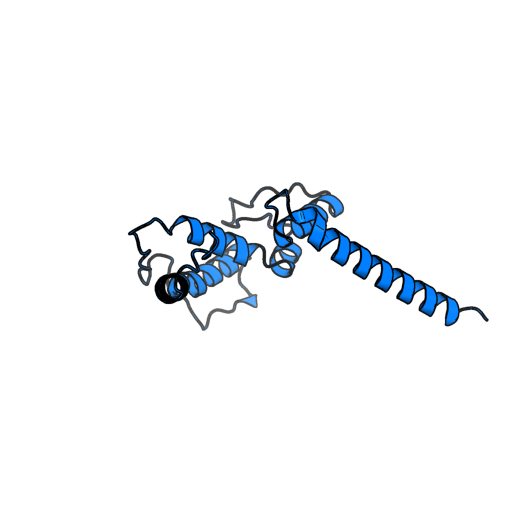29.858 35.909 1.00 41.12 152 ALA A CA 1
ATOM 1160 C C . ALA A 1 152 ? -3.770 30.983 35.205 1.00 41.12 152 ALA A C 1
ATOM 1162 O O . ALA A 1 152 ? -2.662 30.709 34.691 1.00 41.12 152 ALA A O 1
#

pLDDT: mean 75.36, std 14.05, range [34.62, 91.06]

Secondary structure (DSSP, 8-state):
--SHHHHHHHHHHHHHHHHHHHHHHHHHTTS----HHHHHHHHHHHHTT------GGGT-SS-GGGHHHHHHTTHHHHHHHHHHHTT--TT--PPPPTTSS----TTS-GGG--HHHHHHHHHHHHTTTHHHHHHHHHHHHHHS--------

Organism: Aspergillus aculeatus (strain ATCC 16872 / CBS 172.66 / WB 5094) (NCBI:txid690307)

Radius of gyration: 21.62 Å; chains: 1; bounding box: 68×48×53 Å